Protein AF-A0A9X2DAX6-F1 (afdb_monomer_lite)

Foldseek 3Di:
DDDQDKDFADPVRLVVVVVLCVVVVNQQADPPPRDHDWHWDRTKHKDFDPDPPPVPDPDPDGDIFIWIWTADPPPGDIDTGGCVVSVQDPDDPPDRDSDDDPDDDDDD

Organism: NCBI:txid2945102

Structure (mmCIF, N/CA/C/O backbone):
data_AF-A0A9X2DAX6-F1
#
_entry.id   AF-A0A9X2DAX6-F1
#
loop_
_atom_site.group_PDB
_atom_site.id
_atom_site.type_symbol
_atom_site.label_atom_id
_atom_site.label_alt_id
_atom_site.label_comp_id
_atom_site.label_asym_id
_atom_site.label_entity_id
_atom_site.label_seq_id
_atom_site.pdbx_PDB_ins_code
_atom_site.Cartn_x
_atom_site.Cartn_y
_atom_site.Cartn_z
_atom_site.occupancy
_atom_site.B_iso_or_equiv
_atom_site.auth_seq_id
_atom_site.auth_comp_id
_atom_site.auth_asym_id
_atom_site.auth_atom_id
_atom_site.pdbx_PDB_model_num
ATOM 1 N N . MET A 1 1 ? 16.238 -19.388 -13.515 1.00 36.12 1 MET A N 1
ATOM 2 C CA . MET A 1 1 ? 15.262 -19.172 -12.427 1.00 36.12 1 MET A CA 1
ATOM 3 C C . MET A 1 1 ? 15.533 -17.789 -11.857 1.00 36.12 1 MET A C 1
ATOM 5 O O . MET A 1 1 ? 16.528 -17.630 -11.160 1.00 36.12 1 MET A O 1
ATOM 9 N N . ALA A 1 2 ? 14.767 -16.773 -12.263 1.00 42.09 2 ALA A N 1
ATOM 10 C CA . ALA A 1 2 ? 14.954 -15.413 -11.764 1.00 42.09 2 ALA A CA 1
ATOM 11 C C . ALA A 1 2 ? 14.597 -15.367 -10.272 1.00 42.09 2 ALA A C 1
ATOM 13 O O . ALA A 1 2 ? 13.603 -15.952 -9.841 1.00 42.09 2 ALA A O 1
ATOM 14 N N . ALA A 1 3 ? 15.453 -14.736 -9.469 1.00 43.44 3 ALA A N 1
ATOM 15 C CA . ALA A 1 3 ? 15.243 -14.616 -8.037 1.00 43.44 3 ALA A CA 1
ATOM 16 C C . ALA A 1 3 ? 13.949 -13.833 -7.779 1.00 43.44 3 ALA A C 1
ATOM 18 O O . ALA A 1 3 ? 13.837 -12.670 -8.163 1.00 43.44 3 ALA A O 1
ATOM 19 N N . LYS A 1 4 ? 12.987 -14.471 -7.108 1.00 52.53 4 LYS A N 1
ATOM 20 C CA . LYS A 1 4 ? 11.784 -13.829 -6.578 1.00 52.53 4 LYS A CA 1
ATOM 21 C C . LYS A 1 4 ? 12.235 -12.767 -5.567 1.00 52.53 4 LYS A C 1
ATOM 23 O O . LYS A 1 4 ? 12.542 -13.089 -4.422 1.00 52.53 4 LYS A O 1
ATOM 28 N N . ARG A 1 5 ? 12.392 -11.518 -6.012 1.00 58.66 5 ARG A N 1
ATOM 29 C CA . ARG A 1 5 ? 12.842 -10.410 -5.160 1.00 58.66 5 ARG A CA 1
ATOM 30 C C . ARG A 1 5 ? 11.692 -9.994 -4.251 1.00 58.66 5 ARG A C 1
ATOM 32 O O . ARG A 1 5 ? 10.810 -9.244 -4.650 1.00 58.66 5 ARG A O 1
ATOM 39 N N . GLU A 1 6 ? 11.692 -10.513 -3.030 1.00 60.72 6 GLU A N 1
ATOM 40 C CA . GLU A 1 6 ? 10.824 -10.021 -1.964 1.00 60.72 6 GLU A CA 1
ATOM 41 C C . GLU A 1 6 ? 11.377 -8.685 -1.456 1.00 60.72 6 GLU A C 1
ATOM 43 O O . GLU A 1 6 ? 12.424 -8.641 -0.808 1.00 60.72 6 GLU A O 1
ATOM 48 N N . ILE A 1 7 ? 10.687 -7.587 -1.763 1.00 73.94 7 ILE A N 1
ATOM 49 C CA . ILE A 1 7 ? 11.063 -6.256 -1.279 1.00 73.94 7 ILE A CA 1
ATOM 50 C C . ILE A 1 7 ? 10.351 -6.025 0.055 1.00 73.94 7 ILE A C 1
ATOM 52 O O . ILE A 1 7 ? 9.125 -5.891 0.100 1.00 73.94 7 ILE A O 1
ATOM 56 N N . ASN A 1 8 ? 11.122 -5.998 1.146 1.00 80.75 8 ASN A N 1
ATOM 57 C CA . ASN A 1 8 ? 10.634 -5.570 2.456 1.00 80.75 8 ASN A CA 1
ATOM 58 C C . ASN A 1 8 ? 10.673 -4.040 2.524 1.00 80.75 8 ASN A C 1
ATOM 60 O O . ASN A 1 8 ? 11.705 -3.429 2.250 1.00 80.75 8 ASN A O 1
ATOM 64 N N . LEU A 1 9 ? 9.552 -3.435 2.898 1.00 81.44 9 LEU A N 1
ATOM 65 C CA . LEU A 1 9 ? 9.402 -1.990 2.990 1.00 81.44 9 LEU A CA 1
ATOM 66 C C . LEU A 1 9 ? 9.906 -1.476 4.340 1.00 81.44 9 LEU A C 1
ATOM 68 O O . LEU A 1 9 ? 9.633 -2.059 5.394 1.00 81.44 9 LEU A O 1
ATOM 72 N N . THR A 1 10 ? 10.594 -0.339 4.314 1.00 86.50 10 THR A N 1
ATOM 73 C CA . THR A 1 10 ? 10.860 0.442 5.527 1.00 86.50 10 THR A CA 1
ATOM 74 C C . THR A 1 10 ? 9.566 1.074 6.052 1.00 86.50 10 THR A C 1
ATOM 76 O O . THR A 1 10 ? 8.582 1.211 5.324 1.00 86.50 10 THR A O 1
ATOM 79 N N . LYS A 1 11 ? 9.561 1.512 7.319 1.00 85.62 11 LYS A N 1
ATOM 80 C CA . LYS A 1 11 ? 8.409 2.233 7.891 1.00 85.62 11 LYS A CA 1
ATOM 81 C C . LYS A 1 11 ? 8.060 3.487 7.084 1.00 85.62 11 LYS A C 1
ATOM 83 O O . LYS A 1 11 ? 6.890 3.711 6.819 1.00 85.62 11 LYS A O 1
ATOM 88 N N . ALA A 1 12 ? 9.065 4.253 6.655 1.00 83.06 12 ALA A N 1
ATOM 89 C CA . ALA A 1 12 ? 8.863 5.461 5.856 1.00 83.06 12 ALA A CA 1
ATOM 90 C C . ALA A 1 12 ? 8.178 5.154 4.513 1.00 83.06 12 ALA A C 1
ATOM 92 O O . ALA A 1 12 ? 7.187 5.788 4.170 1.00 83.06 12 ALA A O 1
ATOM 93 N N . GLN A 1 13 ? 8.636 4.118 3.804 1.00 84.12 13 GLN A N 1
ATOM 94 C CA . GLN A 1 13 ? 8.018 3.688 2.544 1.00 84.12 13 GLN A CA 1
ATOM 95 C C . GLN A 1 13 ? 6.586 3.177 2.739 1.00 84.12 13 GLN A C 1
ATOM 97 O O . GLN A 1 13 ? 5.724 3.398 1.892 1.00 84.12 13 GLN A O 1
ATOM 102 N N . LEU A 1 14 ? 6.315 2.499 3.858 1.00 85.31 14 LEU A N 1
ATOM 103 C CA . LEU A 1 14 ? 4.969 2.038 4.183 1.00 85.31 14 LEU A CA 1
ATOM 104 C C . LEU A 1 14 ? 4.015 3.211 4.453 1.00 85.31 14 LEU A C 1
ATOM 106 O 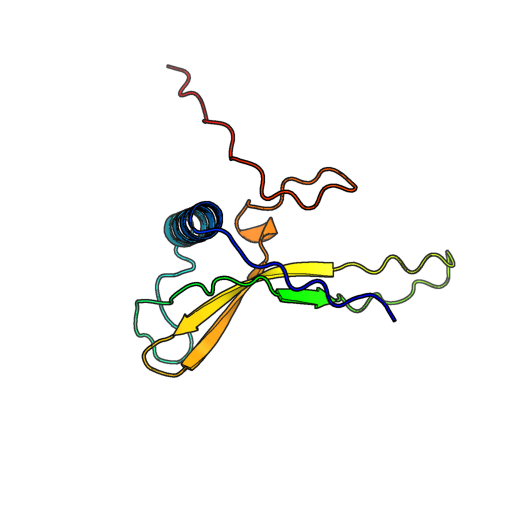O . LEU A 1 14 ? 2.870 3.163 4.012 1.00 85.31 14 LEU A O 1
ATOM 110 N N . GLU A 1 15 ? 4.477 4.257 5.140 1.00 87.69 15 GLU A N 1
ATOM 111 C CA . GLU A 1 15 ? 3.688 5.478 5.348 1.00 87.69 15 GLU A CA 1
ATOM 112 C C . GLU A 1 15 ? 3.452 6.238 4.036 1.00 87.69 15 GLU A C 1
ATOM 114 O O . GLU A 1 15 ? 2.331 6.670 3.788 1.00 87.69 15 GLU A O 1
ATOM 119 N N . GLN A 1 16 ? 4.438 6.305 3.136 1.00 86.25 16 GLN A N 1
ATOM 120 C CA . GLN A 1 16 ? 4.240 6.870 1.792 1.00 86.25 16 GLN A CA 1
ATOM 121 C C . GLN A 1 16 ? 3.181 6.099 0.993 1.00 86.25 16 GLN A C 1
ATOM 123 O O . GLN A 1 16 ? 2.332 6.699 0.336 1.00 86.25 16 GLN A O 1
ATOM 128 N N . ILE A 1 17 ? 3.196 4.764 1.072 1.00 86.50 17 ILE A N 1
ATOM 129 C CA . ILE A 1 17 ? 2.170 3.920 0.449 1.00 86.50 17 ILE A CA 1
ATOM 130 C C . ILE A 1 17 ? 0.794 4.193 1.055 1.00 86.50 17 ILE A C 1
ATOM 132 O O . ILE A 1 17 ? -0.160 4.363 0.301 1.00 86.50 17 ILE A O 1
ATOM 136 N N . LYS A 1 18 ? 0.681 4.271 2.387 1.00 87.44 18 LYS A N 1
ATOM 137 C CA . LYS A 1 18 ? -0.581 4.622 3.061 1.00 87.44 18 LYS A CA 1
ATOM 138 C C . LYS A 1 18 ? -1.110 5.966 2.587 1.00 87.44 18 LYS A C 1
ATOM 140 O O . LYS A 1 18 ? -2.245 6.030 2.134 1.00 87.44 18 LYS A O 1
ATOM 145 N N . GLN A 1 19 ? -0.267 6.994 2.612 1.00 88.88 19 GLN A N 1
ATOM 146 C CA . GLN A 1 19 ? -0.643 8.336 2.192 1.00 88.88 19 GLN A CA 1
ATOM 147 C C . GLN A 1 19 ? -1.137 8.352 0.737 1.00 88.88 19 GLN A C 1
ATOM 149 O O . GLN A 1 19 ? -2.227 8.848 0.465 1.00 88.88 19 GLN A O 1
ATOM 154 N N . ALA A 1 20 ? -0.397 7.731 -0.186 1.00 88.06 20 ALA A N 1
ATOM 155 C CA . ALA A 1 20 ? -0.798 7.644 -1.591 1.00 88.06 20 ALA A CA 1
ATOM 156 C C . ALA A 1 20 ? -2.113 6.867 -1.801 1.00 88.06 20 ALA A C 1
ATOM 158 O O . ALA A 1 20 ? -2.878 7.179 -2.718 1.00 88.06 20 ALA A O 1
ATOM 159 N N . LEU A 1 21 ? -2.384 5.844 -0.983 1.00 86.56 21 LEU A N 1
ATOM 160 C CA . LEU A 1 21 ? -3.641 5.091 -1.022 1.00 86.56 21 LEU A CA 1
ATOM 161 C C . LEU A 1 21 ? -4.811 5.919 -0.478 1.00 86.56 21 LEU A C 1
ATOM 163 O O . LEU A 1 21 ? -5.885 5.908 -1.083 1.00 86.56 21 LEU A O 1
ATOM 167 N N . ASP A 1 22 ? -4.598 6.647 0.616 1.00 87.00 22 ASP A N 1
ATOM 168 C CA . ASP A 1 22 ? -5.606 7.494 1.257 1.00 87.00 22 ASP A CA 1
ATOM 169 C C . ASP A 1 22 ? -5.994 8.674 0.351 1.00 87.00 22 ASP A C 1
ATOM 171 O O . ASP A 1 22 ? -7.181 8.896 0.103 1.00 87.00 22 ASP A O 1
ATOM 175 N N . GLU A 1 23 ? -5.012 9.357 -0.250 1.00 87.06 23 GLU A N 1
ATOM 176 C CA . GLU A 1 23 ? -5.226 10.444 -1.223 1.00 87.06 23 GLU A CA 1
ATOM 177 C C . GLU A 1 23 ? -6.068 10.002 -2.432 1.00 87.06 23 GLU A C 1
ATOM 179 O O . GLU A 1 23 ? -6.789 10.800 -3.031 1.00 87.06 23 GLU A O 1
ATOM 184 N N . ARG A 1 24 ? -6.010 8.713 -2.784 1.00 84.69 24 ARG A N 1
ATOM 185 C CA . ARG A 1 24 ? -6.742 8.121 -3.914 1.00 84.69 24 ARG A CA 1
ATOM 186 C C . ARG A 1 24 ? -8.008 7.383 -3.497 1.00 84.69 24 ARG A C 1
ATOM 188 O O . ARG A 1 24 ? -8.641 6.755 -4.344 1.00 84.69 24 ARG A O 1
ATOM 195 N N . SER A 1 25 ? -8.375 7.432 -2.213 1.00 82.25 25 SER A N 1
ATOM 196 C CA . SER A 1 25 ? -9.498 6.674 -1.640 1.00 82.25 25 SER A CA 1
ATOM 197 C C . SER A 1 25 ? -9.425 5.160 -1.914 1.00 82.25 25 SER A C 1
ATOM 199 O O . SER A 1 25 ? -10.445 4.471 -1.926 1.00 82.25 25 SER A O 1
ATOM 201 N N . ALA A 1 26 ? -8.218 4.631 -2.127 1.00 77.94 26 ALA A N 1
ATOM 202 C CA . ALA A 1 26 ? -7.969 3.237 -2.491 1.00 77.94 26 ALA A CA 1
ATOM 203 C C . ALA A 1 26 ? -7.900 2.302 -1.266 1.00 77.94 26 ALA A C 1
ATOM 205 O O . ALA A 1 26 ? -8.057 1.096 -1.402 1.00 77.94 26 ALA A O 1
ATOM 206 N N . SER A 1 27 ? -7.717 2.847 -0.061 1.00 73.31 27 SER A N 1
ATOM 207 C CA . SER A 1 27 ? -7.682 2.123 1.225 1.00 73.31 27 SER A CA 1
ATOM 208 C C . SER A 1 27 ? -9.037 2.077 1.958 1.00 73.31 27 SER A C 1
ATOM 210 O O . SER A 1 27 ? -9.158 1.454 3.018 1.00 73.31 27 SER A O 1
ATOM 212 N N . GLY A 1 28 ? -10.062 2.753 1.423 1.00 74.44 28 GLY A N 1
ATOM 213 C CA . GLY A 1 28 ? -11.238 3.164 2.193 1.00 74.44 28 GLY A CA 1
ATOM 214 C C . GLY A 1 28 ? -12.184 2.036 2.614 1.00 74.44 28 GLY A C 1
ATOM 215 O O . GLY A 1 28 ? -12.610 1.999 3.767 1.00 74.44 28 GLY A O 1
ATOM 216 N N . LEU A 1 29 ? -12.528 1.112 1.711 1.00 85.56 29 LEU A N 1
ATOM 217 C CA . LEU A 1 29 ? -13.516 0.056 1.968 1.00 85.56 29 LEU A CA 1
ATOM 218 C C . LEU A 1 29 ? -13.048 -1.290 1.420 1.00 85.56 29 LEU A C 1
ATOM 220 O O . LEU A 1 29 ? -12.616 -1.399 0.278 1.00 85.56 29 LEU A O 1
ATOM 224 N N . CYS A 1 30 ? -13.210 -2.347 2.215 1.00 90.81 30 CYS A N 1
ATOM 225 C CA . CYS A 1 30 ? -12.997 -3.706 1.744 1.00 90.81 30 CYS A CA 1
ATOM 226 C C . CYS A 1 30 ? -14.078 -4.095 0.726 1.00 90.81 30 CYS A C 1
ATOM 228 O O . CYS A 1 30 ? -15.251 -4.212 1.090 1.00 90.81 30 CYS A O 1
ATOM 230 N N . LEU A 1 31 ? -13.674 -4.411 -0.507 1.00 89.44 31 LEU A N 1
ATOM 231 C CA . LEU A 1 31 ? -14.581 -4.830 -1.587 1.00 89.44 31 LEU A CA 1
ATOM 232 C C . LEU A 1 31 ? -15.357 -6.124 -1.283 1.00 89.44 31 LEU A C 1
ATOM 234 O O . LEU A 1 31 ? -16.391 -6.384 -1.890 1.00 89.44 31 LEU A O 1
ATOM 238 N N . ARG A 1 32 ? -14.882 -6.936 -0.328 1.00 92.81 32 ARG A N 1
ATOM 239 C CA . ARG A 1 32 ? -15.523 -8.202 0.052 1.00 92.81 32 ARG A CA 1
ATOM 240 C C . ARG A 1 32 ? -16.585 -8.061 1.142 1.00 92.81 32 ARG A C 1
ATOM 242 O O . ARG A 1 32 ? -17.616 -8.717 1.059 1.00 92.81 32 ARG A O 1
ATOM 249 N N . CYS A 1 33 ? -16.322 -7.281 2.192 1.00 94.62 33 CYS A N 1
ATOM 250 C CA . CYS A 1 33 ? -17.203 -7.204 3.371 1.00 94.62 33 CYS A CA 1
ATOM 251 C C . CYS A 1 33 ? -17.763 -5.802 3.657 1.00 94.62 33 CYS A C 1
ATOM 253 O O . CYS A 1 33 ? -18.520 -5.634 4.612 1.00 94.62 33 CYS A O 1
ATOM 255 N N . GLY A 1 34 ? -17.374 -4.791 2.874 1.00 92.00 34 GLY A N 1
ATOM 256 C CA . GLY A 1 34 ? -17.835 -3.408 3.016 1.00 92.00 34 GLY A CA 1
ATOM 257 C C . GLY A 1 34 ? -17.337 -2.688 4.272 1.00 92.00 34 GLY A C 1
ATOM 258 O O . GLY A 1 34 ? -17.770 -1.573 4.545 1.00 92.00 34 GLY A O 1
ATOM 259 N N . LYS A 1 35 ? -16.452 -3.301 5.068 1.00 92.44 35 LYS A N 1
ATOM 260 C CA . LYS A 1 35 ? -15.851 -2.665 6.248 1.00 92.44 35 LYS A CA 1
ATOM 261 C C . LYS A 1 35 ? -14.616 -1.859 5.857 1.00 92.44 35 LYS A C 1
ATOM 263 O O . LYS A 1 35 ? -13.821 -2.307 5.032 1.00 92.44 35 LYS A O 1
ATOM 268 N N . ALA A 1 36 ? -14.456 -0.697 6.479 1.00 88.38 36 ALA A N 1
ATOM 269 C CA . ALA A 1 36 ? -13.276 0.145 6.329 1.00 88.38 36 ALA A CA 1
ATOM 270 C C . ALA A 1 36 ? -12.056 -0.421 7.076 1.00 88.38 36 ALA A C 1
ATOM 272 O O . ALA A 1 36 ? -12.174 -1.370 7.860 1.00 88.38 36 ALA A O 1
ATOM 273 N N . GLY A 1 37 ? -10.895 0.198 6.851 1.00 85.94 37 GLY A N 1
ATOM 274 C CA . GLY A 1 37 ? -9.664 -0.094 7.588 1.00 85.94 37 GLY A CA 1
ATOM 275 C C . GLY A 1 37 ? -8.812 -1.185 6.948 1.00 85.94 37 GLY A C 1
ATOM 276 O O . GLY A 1 37 ? -8.367 -2.102 7.636 1.00 85.94 37 GLY A O 1
ATOM 277 N N . MET A 1 38 ? -8.602 -1.112 5.632 1.00 90.81 38 MET A N 1
ATOM 278 C CA . MET A 1 38 ? -7.613 -1.953 4.959 1.00 90.81 38 MET A CA 1
ATOM 279 C C . MET A 1 38 ? -6.203 -1.573 5.440 1.00 90.81 38 MET A C 1
ATOM 281 O O . MET A 1 38 ? -5.857 -0.395 5.489 1.00 90.81 38 MET A O 1
ATOM 285 N N . LEU A 1 39 ? -5.387 -2.563 5.806 1.00 90.00 39 LEU A N 1
ATOM 286 C CA . LEU A 1 39 ? -4.039 -2.345 6.337 1.00 90.00 39 LEU A CA 1
ATOM 287 C C . LEU A 1 39 ? -2.988 -2.737 5.295 1.00 90.00 39 LEU A C 1
ATOM 289 O O . LEU A 1 39 ? -3.004 -3.884 4.848 1.00 90.00 39 LEU A O 1
ATOM 293 N N . PRO A 1 40 ? -2.050 -1.856 4.915 1.00 89.00 40 PRO A N 1
ATOM 294 C CA . PRO A 1 40 ? -0.990 -2.240 3.998 1.00 89.00 40 PRO A CA 1
ATOM 295 C C . PRO A 1 40 ? 0.029 -3.143 4.689 1.00 89.00 40 PRO A C 1
ATOM 297 O O . PRO A 1 40 ? 0.419 -2.926 5.841 1.00 89.00 40 PRO A O 1
ATOM 300 N N . MET A 1 41 ? 0.482 -4.154 3.960 1.00 89.62 41 MET A N 1
ATOM 301 C CA . MET A 1 41 ? 1.542 -5.050 4.394 1.00 89.62 41 MET A CA 1
ATOM 302 C C . MET A 1 41 ? 2.915 -4.453 4.082 1.00 89.62 41 MET A C 1
ATOM 304 O O . MET A 1 41 ? 3.103 -3.729 3.109 1.00 89.62 41 MET A O 1
ATOM 308 N N . ASN A 1 42 ? 3.917 -4.799 4.889 1.00 85.69 42 ASN A N 1
ATOM 309 C CA . ASN A 1 42 ? 5.296 -4.318 4.749 1.00 85.69 42 ASN A CA 1
ATOM 310 C C . ASN A 1 42 ? 6.086 -4.999 3.614 1.00 85.69 42 ASN A C 1
ATOM 312 O O . ASN A 1 42 ? 7.317 -5.032 3.651 1.00 85.69 42 ASN A O 1
ATOM 316 N N . ARG A 1 43 ? 5.398 -5.573 2.626 1.00 84.31 43 ARG A N 1
ATOM 317 C CA . ARG A 1 43 ? 5.998 -6.298 1.506 1.00 84.31 43 ARG A CA 1
ATOM 318 C C . ARG A 1 43 ? 5.316 -5.917 0.206 1.00 84.31 43 ARG A C 1
ATOM 320 O O . ARG A 1 43 ? 4.094 -5.785 0.159 1.00 84.31 43 ARG A O 1
ATOM 327 N N . LEU A 1 44 ? 6.117 -5.797 -0.846 1.00 85.56 44 LEU A N 1
ATOM 328 C CA . LEU A 1 44 ? 5.614 -5.665 -2.208 1.00 85.56 44 LEU A CA 1
ATOM 329 C C . LEU A 1 44 ? 5.458 -7.041 -2.853 1.00 85.56 44 LEU A C 1
ATOM 331 O O . LEU A 1 44 ? 6.274 -7.939 -2.633 1.00 85.56 44 LEU A O 1
ATOM 335 N N . MET A 1 45 ? 4.430 -7.182 -3.685 1.00 84.88 45 MET A N 1
ATOM 336 C CA . MET A 1 45 ? 4.306 -8.300 -4.615 1.00 84.88 45 MET A CA 1
ATOM 337 C C . MET A 1 45 ? 4.629 -7.845 -6.028 1.00 84.88 45 MET A C 1
ATOM 339 O O . MET A 1 45 ? 4.175 -6.792 -6.459 1.00 84.88 45 MET A O 1
ATOM 343 N N . SER A 1 46 ? 5.369 -8.670 -6.761 1.00 83.38 46 SER A N 1
ATOM 344 C CA . SER A 1 46 ? 5.599 -8.478 -8.190 1.00 83.38 46 SER A CA 1
ATOM 345 C C . SER A 1 46 ? 4.724 -9.451 -8.968 1.00 83.38 46 SER A C 1
ATOM 347 O O . SER A 1 46 ? 4.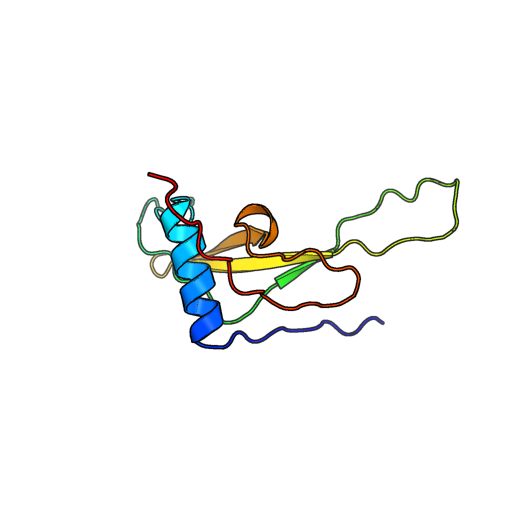800 -10.661 -8.751 1.00 83.38 46 SER A O 1
ATOM 349 N N . PHE A 1 47 ? 3.897 -8.921 -9.862 1.00 82.25 47 PHE A N 1
ATOM 350 C CA . PHE A 1 47 ? 3.078 -9.703 -10.782 1.00 82.25 47 PHE A CA 1
ATOM 351 C C . PHE A 1 47 ? 3.755 -9.749 -12.149 1.00 82.25 47 PHE A C 1
ATOM 353 O O . PHE A 1 47 ? 4.019 -8.705 -12.742 1.00 82.25 47 PHE A O 1
ATOM 360 N N . GLU A 1 48 ? 4.043 -10.945 -12.653 1.00 81.56 48 GLU A N 1
ATOM 361 C CA . GLU A 1 48 ? 4.496 -11.128 -14.033 1.00 81.56 48 GLU A CA 1
ATOM 362 C C . GLU A 1 48 ? 3.304 -10.963 -14.976 1.00 81.56 48 GLU A C 1
ATOM 364 O O . GLU A 1 48 ? 2.288 -11.651 -14.844 1.00 81.56 48 GLU A O 1
ATOM 369 N N . LEU A 1 49 ? 3.414 -10.041 -15.930 1.00 75.50 49 LEU A N 1
ATOM 370 C CA . LEU A 1 49 ? 2.436 -9.943 -17.002 1.00 75.50 49 LEU A CA 1
ATOM 371 C C . LEU A 1 49 ? 2.740 -11.029 -18.027 1.00 75.50 49 LEU A C 1
ATOM 373 O O . LEU A 1 49 ? 3.859 -11.122 -18.535 1.00 75.50 49 LEU A O 1
ATOM 377 N N . GLN A 1 50 ? 1.730 -11.831 -18.361 1.00 67.31 50 GLN A N 1
ATOM 378 C CA . GLN A 1 50 ? 1.842 -12.758 -19.478 1.00 67.31 50 GLN A CA 1
ATOM 379 C C . GLN A 1 50 ? 2.029 -11.949 -20.761 1.00 67.31 50 GLN A C 1
ATOM 381 O O . GLN A 1 50 ? 1.102 -11.316 -21.265 1.00 67.31 50 GLN A O 1
ATOM 386 N N . THR A 1 51 ? 3.253 -11.941 -21.279 1.00 59.88 51 THR A N 1
ATOM 387 C CA . THR A 1 51 ? 3.544 -11.370 -22.585 1.00 59.88 51 THR A CA 1
ATOM 388 C C . THR A 1 51 ? 3.080 -12.367 -23.641 1.00 59.88 51 THR A C 1
ATOM 390 O O . THR A 1 51 ? 3.582 -13.486 -23.729 1.00 59.88 51 THR A O 1
ATOM 393 N N . VAL A 1 52 ? 2.100 -11.979 -24.463 1.00 52.38 52 VAL A N 1
ATOM 394 C CA . VAL A 1 52 ? 1.907 -12.639 -25.757 1.00 52.38 52 VAL A CA 1
ATOM 395 C C . VAL A 1 52 ? 3.188 -12.403 -26.543 1.00 52.38 52 VAL A C 1
ATOM 397 O O . VAL A 1 52 ? 3.476 -11.277 -26.942 1.00 52.38 52 VAL A O 1
ATOM 400 N N . ALA A 1 53 ? 4.002 -13.447 -26.684 1.00 51.72 53 ALA A N 1
ATOM 401 C CA . ALA A 1 53 ? 5.225 -13.410 -27.466 1.00 51.72 53 ALA A CA 1
ATOM 402 C C . ALA A 1 53 ? 4.865 -13.067 -28.918 1.00 51.72 53 ALA A C 1
ATOM 404 O O . ALA A 1 53 ? 4.517 -13.934 -29.718 1.00 51.72 53 ALA A O 1
ATOM 405 N N . SER A 1 54 ? 4.897 -11.783 -29.265 1.00 48.12 54 SER A N 1
ATOM 406 C CA . SER A 1 54 ? 4.818 -11.344 -30.649 1.00 48.12 54 SER A CA 1
ATOM 407 C C . SER A 1 54 ? 6.068 -11.867 -31.348 1.00 48.12 54 SER A C 1
ATOM 409 O O . SER A 1 54 ? 7.179 -11.448 -31.028 1.00 48.12 54 SER A O 1
ATOM 411 N N . ALA A 1 55 ? 5.869 -12.805 -32.274 1.00 49.41 55 ALA A N 1
ATOM 412 C CA . ALA A 1 55 ? 6.870 -13.618 -32.973 1.00 49.41 55 ALA A CA 1
ATOM 413 C C . ALA A 1 55 ? 7.919 -12.847 -33.814 1.00 49.41 55 ALA A C 1
ATOM 415 O O . ALA A 1 55 ? 8.541 -13.425 -34.698 1.00 49.41 55 ALA A O 1
ATOM 416 N N . ILE A 1 56 ? 8.111 -11.546 -33.586 1.00 52.53 56 ILE A N 1
ATOM 417 C CA . ILE A 1 56 ? 8.857 -10.647 -34.476 1.00 52.53 56 ILE A CA 1
ATOM 418 C C . ILE A 1 56 ? 10.176 -10.155 -33.853 1.00 52.53 56 ILE A C 1
ATOM 420 O O . ILE A 1 56 ? 11.059 -9.696 -34.570 1.00 52.53 56 ILE A O 1
ATOM 424 N N . SER A 1 57 ? 10.411 -10.334 -32.554 1.00 52.47 57 SER A N 1
ATOM 425 C CA . SER A 1 57 ? 11.733 -10.081 -31.974 1.00 52.47 57 SER A CA 1
ATOM 426 C C . SER A 1 57 ? 11.959 -10.990 -30.774 1.00 52.47 57 SER A C 1
ATOM 428 O O . SER A 1 57 ? 11.223 -10.935 -29.798 1.00 52.47 57 SER A O 1
ATOM 430 N N . GLY A 1 58 ? 12.975 -11.854 -30.836 1.00 51.88 58 GLY A N 1
ATOM 431 C CA . GLY A 1 58 ? 13.327 -12.840 -29.801 1.00 51.88 58 GLY A CA 1
ATOM 432 C C . GLY A 1 58 ? 13.770 -12.268 -28.444 1.00 51.88 58 GLY A C 1
ATOM 433 O O . GLY A 1 58 ? 14.534 -12.913 -27.735 1.00 51.88 58 GLY A O 1
ATOM 434 N N . ALA A 1 59 ? 13.319 -11.070 -28.076 1.00 53.69 59 ALA A N 1
ATOM 435 C CA . ALA A 1 59 ? 13.487 -10.472 -26.765 1.00 53.69 59 ALA A CA 1
ATOM 436 C C . ALA A 1 59 ? 12.149 -10.535 -26.015 1.00 53.69 59 ALA A C 1
ATOM 438 O O . ALA A 1 59 ? 11.342 -9.607 -26.065 1.00 53.69 59 ALA A O 1
ATOM 439 N N . VAL A 1 60 ? 11.920 -11.632 -25.290 1.00 55.97 60 VAL A N 1
ATOM 440 C CA . VAL A 1 60 ? 10.893 -11.657 -24.243 1.00 55.97 60 VAL A CA 1
ATOM 441 C C . VAL A 1 60 ? 11.385 -10.720 -23.141 1.00 55.97 60 VAL A C 1
ATOM 443 O O . VAL A 1 60 ? 12.274 -11.071 -22.368 1.00 55.97 60 VAL A O 1
ATOM 446 N N . ARG A 1 61 ? 10.867 -9.489 -23.098 1.00 58.47 61 ARG A N 1
ATOM 447 C CA . ARG A 1 61 ? 11.038 -8.642 -21.914 1.00 58.47 61 ARG A CA 1
ATOM 448 C C . ARG A 1 61 ? 10.046 -9.151 -20.879 1.00 58.47 61 ARG A C 1
ATOM 450 O O . ARG A 1 61 ? 8.842 -9.024 -21.073 1.00 58.47 61 ARG A O 1
ATOM 457 N N . GLU A 1 62 ? 10.553 -9.747 -19.807 1.00 64.12 62 GLU A N 1
ATOM 458 C CA . GLU A 1 62 ? 9.752 -10.029 -18.619 1.00 64.12 62 GLU A CA 1
ATOM 459 C C . GLU A 1 62 ? 9.255 -8.688 -18.064 1.00 64.12 62 GLU A C 1
ATOM 461 O O . GLU A 1 62 ? 10.037 -7.876 -17.566 1.00 64.12 62 GLU A O 1
ATOM 466 N N . VAL A 1 63 ? 7.960 -8.410 -18.226 1.00 72.44 63 VAL A N 1
ATOM 467 C CA . VAL A 1 63 ? 7.333 -7.205 -17.677 1.00 72.44 63 VAL A CA 1
ATOM 468 C C . VAL A 1 63 ? 6.724 -7.580 -16.335 1.00 72.44 63 VAL A C 1
ATOM 470 O O . VAL A 1 63 ? 5.776 -8.363 -16.274 1.00 72.44 63 VAL A O 1
ATOM 473 N N . THR A 1 64 ? 7.275 -7.024 -15.260 1.00 78.12 64 THR A N 1
ATOM 474 C CA . THR A 1 64 ? 6.759 -7.205 -13.902 1.00 78.12 64 THR A CA 1
ATOM 475 C C . THR A 1 64 ? 6.101 -5.923 -13.401 1.00 78.12 64 THR A C 1
ATOM 477 O O . THR A 1 64 ? 6.555 -4.815 -13.686 1.00 78.12 64 THR A O 1
ATOM 480 N N . VAL A 1 65 ? 5.005 -6.073 -12.659 1.00 83.88 65 VAL A N 1
ATOM 481 C CA . VAL A 1 65 ? 4.268 -4.970 -12.037 1.00 83.88 65 VAL A CA 1
ATOM 482 C C . VAL A 1 65 ? 4.391 -5.096 -10.520 1.00 83.88 65 VAL A C 1
ATOM 484 O O . VAL A 1 65 ? 3.822 -6.031 -9.950 1.00 83.88 65 VAL A O 1
ATOM 487 N N . PRO A 1 66 ? 5.110 -4.183 -9.843 1.00 86.56 66 PRO A N 1
ATOM 488 C CA . PRO A 1 66 ? 5.138 -4.150 -8.390 1.00 86.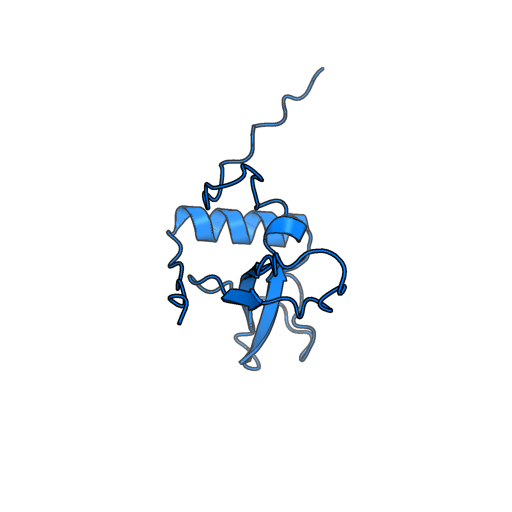56 66 PRO A CA 1
ATOM 489 C C . PRO A 1 66 ? 3.819 -3.592 -7.847 1.00 86.56 66 PRO A C 1
ATOM 491 O O . PRO A 1 66 ? 3.280 -2.603 -8.354 1.00 86.56 66 PRO A O 1
ATOM 494 N N . ALA A 1 67 ? 3.315 -4.206 -6.786 1.00 89.06 67 ALA A N 1
ATOM 495 C CA . ALA A 1 67 ? 2.060 -3.863 -6.144 1.00 89.06 67 ALA A CA 1
ATOM 496 C C . ALA A 1 67 ? 2.184 -3.874 -4.617 1.00 89.06 67 ALA A C 1
ATOM 498 O O . ALA A 1 67 ? 2.824 -4.753 -4.030 1.00 89.06 67 ALA A O 1
ATOM 499 N N . ALA A 1 68 ? 1.529 -2.907 -3.980 1.00 89.94 68 ALA A N 1
ATOM 500 C CA . ALA A 1 68 ? 1.268 -2.911 -2.550 1.00 89.94 68 ALA A CA 1
ATOM 501 C C . ALA A 1 68 ? 0.111 -3.869 -2.248 1.00 89.94 68 ALA A C 1
ATOM 503 O O . ALA A 1 68 ? -0.916 -3.842 -2.929 1.00 89.94 68 ALA A O 1
ATOM 504 N N . MET A 1 69 ? 0.280 -4.700 -1.222 1.00 91.44 69 MET A N 1
ATOM 505 C CA . MET A 1 69 ? -0.765 -5.592 -0.727 1.00 91.44 69 MET A CA 1
ATOM 506 C C . MET A 1 69 ? -1.428 -4.971 0.499 1.00 91.44 69 MET A C 1
ATOM 508 O O . MET A 1 69 ? -0.741 -4.546 1.430 1.00 91.44 69 MET A O 1
ATOM 512 N N . LEU A 1 70 ? -2.755 -4.954 0.516 1.00 91.88 70 LEU A N 1
ATOM 513 C CA . LEU A 1 70 ? -3.561 -4.542 1.655 1.00 91.88 70 LEU A CA 1
ATOM 514 C C . LEU A 1 70 ? -4.337 -5.748 2.176 1.00 91.88 70 LEU A C 1
ATOM 516 O O . LEU A 1 70 ? -4.833 -6.559 1.397 1.00 91.88 70 LEU A O 1
ATOM 520 N N . VAL A 1 71 ? -4.482 -5.846 3.493 1.00 93.19 71 VAL A N 1
ATOM 521 C CA . VAL A 1 71 ? -5.256 -6.892 4.159 1.00 93.19 71 VAL A CA 1
ATOM 522 C C . VAL A 1 71 ? -6.428 -6.289 4.923 1.00 93.19 71 VAL A C 1
ATOM 524 O O . VAL A 1 71 ? -6.284 -5.320 5.670 1.00 93.19 71 VAL A O 1
ATOM 527 N N . CYS A 1 72 ? -7.608 -6.885 4.758 1.00 93.56 72 CYS A N 1
ATOM 528 C CA . CYS A 1 72 ? -8.768 -6.565 5.575 1.00 93.56 72 CYS A CA 1
ATOM 529 C C . CYS A 1 72 ? -8.670 -7.286 6.930 1.00 93.56 72 CYS A C 1
ATOM 531 O O . CYS A 1 72 ? -8.754 -8.519 6.951 1.00 93.56 72 CYS A O 1
ATOM 533 N N . PRO A 1 73 ? -8.606 -6.573 8.069 1.00 93.69 73 PRO A N 1
ATOM 534 C CA . PRO A 1 73 ? -8.544 -7.210 9.385 1.00 93.69 73 PRO A CA 1
ATOM 535 C C . PRO A 1 73 ? -9.855 -7.915 9.771 1.00 93.69 73 PRO A C 1
ATOM 537 O O . PRO A 1 73 ? -9.860 -8.752 10.665 1.00 93.69 73 PRO A O 1
ATOM 540 N N . ASN A 1 74 ? -10.967 -7.600 9.095 1.00 94.88 74 ASN A N 1
ATOM 541 C CA . ASN A 1 7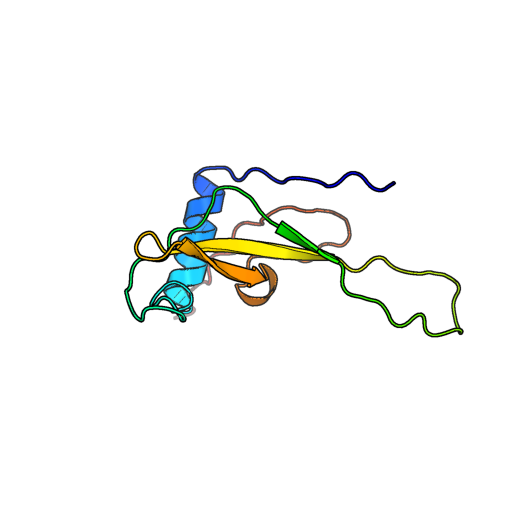4 ? -12.286 -8.152 9.414 1.00 94.88 74 ASN A CA 1
ATOM 542 C C . ASN A 1 74 ? -12.559 -9.505 8.742 1.00 94.88 74 ASN A C 1
ATOM 544 O O . ASN A 1 74 ? -13.204 -10.363 9.333 1.00 94.88 74 ASN A O 1
ATOM 548 N N . CYS A 1 75 ? -12.128 -9.685 7.487 1.00 94.88 75 CYS A N 1
ATOM 549 C CA . CYS A 1 75 ? -12.471 -10.875 6.693 1.00 94.88 75 CYS A CA 1
ATOM 550 C C . CYS A 1 75 ? -11.280 -11.546 5.994 1.00 94.88 75 CYS A C 1
ATOM 552 O O . CYS A 1 75 ? -11.475 -12.529 5.281 1.00 94.88 75 CYS A O 1
ATOM 554 N N . GLY A 1 76 ? -10.063 -11.014 6.150 1.00 93.69 76 GLY A N 1
ATOM 555 C CA . GLY A 1 76 ? -8.845 -11.574 5.557 1.00 93.69 76 GLY A CA 1
ATOM 556 C C . GLY A 1 76 ? -8.722 -11.402 4.041 1.00 93.69 76 GLY A C 1
ATOM 557 O O . GLY A 1 76 ? -7.845 -12.005 3.431 1.00 93.69 76 GLY A O 1
ATOM 558 N N . HIS A 1 77 ? -9.591 -10.608 3.406 1.00 94.88 77 HIS A N 1
ATOM 559 C CA . HIS A 1 77 ? -9.452 -10.282 1.988 1.00 94.88 77 HIS A CA 1
ATOM 560 C C . HIS A 1 77 ? -8.141 -9.537 1.727 1.00 94.88 77 HIS A C 1
ATOM 562 O O . HIS A 1 77 ? -7.798 -8.619 2.474 1.00 94.88 77 HIS A O 1
ATOM 568 N N . LEU A 1 78 ? -7.451 -9.938 0.661 1.00 92.69 78 LEU A N 1
ATOM 569 C CA . LEU A 1 78 ? -6.254 -9.282 0.160 1.00 92.69 78 LEU A CA 1
ATOM 570 C C . LEU A 1 78 ? -6.615 -8.462 -1.070 1.00 92.69 78 LEU A C 1
ATOM 572 O O . LEU A 1 78 ? -7.248 -8.991 -1.986 1.00 92.69 78 LEU A O 1
ATOM 576 N N . ASP A 1 79 ? -6.184 -7.210 -1.074 1.00 91.12 79 ASP A N 1
ATOM 577 C CA . ASP A 1 79 ? -6.302 -6.306 -2.211 1.00 91.12 79 ASP A CA 1
ATOM 578 C C . ASP A 1 79 ? -4.908 -5.875 -2.679 1.00 91.12 79 ASP A C 1
ATOM 580 O O . ASP A 1 79 ? -3.959 -5.830 -1.888 1.00 91.12 79 ASP A O 1
ATOM 584 N N . PHE A 1 80 ? -4.773 -5.598 -3.971 1.00 90.62 80 PHE A N 1
ATOM 585 C CA . PHE A 1 80 ? -3.491 -5.344 -4.617 1.00 90.62 80 PHE A CA 1
ATOM 586 C C . PHE A 1 80 ? -3.556 -4.069 -5.446 1.00 90.62 80 PHE A C 1
ATOM 588 O O . PHE A 1 80 ? -4.270 -3.994 -6.444 1.00 90.62 80 PHE A O 1
ATOM 595 N N . HIS A 1 81 ? -2.726 -3.091 -5.092 1.00 89.62 81 HIS A N 1
ATOM 596 C CA . HIS A 1 81 ? -2.610 -1.846 -5.845 1.00 89.62 81 HIS A CA 1
ATOM 597 C C . HIS A 1 81 ? -1.243 -1.759 -6.506 1.00 89.62 81 HIS A C 1
ATOM 599 O O . HIS A 1 81 ? -0.218 -1.687 -5.829 1.00 89.62 81 HIS A O 1
ATOM 605 N N . ALA A 1 82 ? -1.219 -1.733 -7.840 1.00 89.31 82 ALA A N 1
ATOM 606 C CA . ALA A 1 82 ? 0.005 -1.493 -8.596 1.00 89.31 82 ALA A CA 1
ATOM 607 C C . ALA A 1 82 ? 0.628 -0.147 -8.188 1.00 89.31 82 ALA A C 1
ATOM 609 O O . ALA A 1 82 ? -0.037 0.891 -8.256 1.00 89.31 82 ALA A O 1
ATOM 610 N N . LEU A 1 83 ? 1.914 -0.143 -7.820 1.00 86.94 83 LEU A N 1
ATOM 611 C CA . LEU A 1 83 ? 2.602 1.058 -7.327 1.00 86.94 83 LEU A CA 1
ATOM 612 C C . LEU A 1 83 ? 2.583 2.199 -8.349 1.00 86.94 83 LEU A C 1
ATOM 614 O O . LEU A 1 83 ? 2.464 3.364 -7.983 1.00 86.94 83 LEU A O 1
ATOM 618 N N . GLY A 1 84 ? 2.638 1.867 -9.640 1.00 84.00 84 GLY A N 1
ATOM 619 C CA . GLY A 1 84 ? 2.588 2.850 -10.719 1.00 84.00 84 GLY A CA 1
ATOM 620 C C . GLY A 1 84 ? 1.233 3.519 -10.836 1.00 84.00 84 GLY A C 1
ATOM 621 O O . GLY A 1 84 ? 1.169 4.720 -11.076 1.00 84.00 84 GLY A O 1
ATOM 622 N N . MET A 1 85 ? 0.153 2.784 -10.567 1.00 80.38 85 MET A N 1
ATOM 623 C CA . MET A 1 85 ? -1.181 3.375 -10.532 1.00 80.38 85 MET A CA 1
ATOM 624 C C . MET A 1 85 ? -1.365 4.298 -9.343 1.00 80.38 85 MET A C 1
ATOM 626 O O . MET A 1 85 ? -2.079 5.276 -9.504 1.00 80.38 85 MET A O 1
ATOM 630 N N . ILE A 1 86 ? -0.693 4.068 -8.211 1.00 81.31 86 ILE A N 1
ATOM 631 C CA . ILE A 1 86 ? -0.720 4.984 -7.058 1.00 81.31 86 ILE A CA 1
ATOM 632 C C . ILE A 1 86 ? 0.377 6.064 -7.090 1.00 81.31 86 ILE A C 1
ATOM 634 O O . ILE A 1 86 ? 0.449 6.888 -6.187 1.00 81.31 86 ILE A O 1
ATOM 638 N N . GLY A 1 87 ? 1.156 6.155 -8.176 1.00 78.94 87 GLY A N 1
ATOM 639 C CA . GLY A 1 87 ? 2.141 7.225 -8.391 1.00 78.94 87 GLY A CA 1
ATOM 640 C C . GLY A 1 87 ? 3.465 7.038 -7.645 1.00 78.94 87 GLY A C 1
ATOM 641 O O . GLY A 1 87 ? 4.214 7.996 -7.502 1.00 78.94 87 GLY A O 1
ATOM 642 N N . LEU A 1 88 ? 3.755 5.817 -7.189 1.00 80.75 88 LEU A N 1
ATOM 643 C CA . LEU A 1 88 ? 4.951 5.476 -6.407 1.00 80.75 88 LEU A CA 1
ATOM 644 C C . LEU A 1 88 ? 6.037 4.748 -7.216 1.00 80.75 88 LEU A C 1
ATOM 646 O O . LEU A 1 88 ? 7.050 4.333 -6.658 1.00 80.75 88 LEU A O 1
ATOM 650 N N . LEU A 1 89 ? 5.850 4.585 -8.528 1.00 76.31 89 LEU A N 1
ATOM 651 C CA . LEU A 1 89 ? 6.916 4.164 -9.441 1.00 76.31 89 LEU A CA 1
ATOM 652 C C . LEU A 1 89 ? 7.578 5.412 -10.033 1.00 76.31 89 LEU A C 1
ATOM 654 O O . LEU A 1 89 ? 7.027 6.022 -10.950 1.00 76.31 89 LEU A O 1
ATOM 658 N N . GLN A 1 90 ? 8.773 5.772 -9.557 1.00 59.28 90 GLN A N 1
ATOM 659 C CA . GLN A 1 90 ? 9.648 6.647 -10.335 1.00 59.28 90 GLN A CA 1
ATOM 660 C C . GLN A 1 90 ? 10.295 5.806 -11.435 1.00 59.28 90 GLN A C 1
ATOM 662 O O . GLN A 1 90 ? 11.186 4.999 -11.190 1.00 59.28 90 GLN A O 1
ATOM 667 N N . MET A 1 91 ? 9.806 5.954 -12.665 1.00 39.88 91 MET A N 1
ATOM 668 C CA . MET A 1 91 ? 10.391 5.292 -13.827 1.00 39.88 91 MET A CA 1
ATOM 669 C C . MET A 1 91 ? 11.750 5.925 -14.162 1.00 39.88 91 MET A C 1
ATOM 671 O O . MET A 1 91 ? 11.830 6.839 -14.981 1.00 39.88 91 MET A O 1
ATOM 675 N N . LYS A 1 92 ? 12.835 5.409 -13.579 1.00 32.94 92 LYS A N 1
ATOM 676 C CA . LYS A 1 92 ? 14.137 5.378 -14.257 1.00 32.94 92 LYS A CA 1
ATOM 677 C C . LYS A 1 92 ? 14.407 3.941 -14.711 1.00 32.94 92 LYS A C 1
ATOM 679 O O . LYS A 1 92 ? 14.208 3.018 -13.922 1.00 32.94 92 LYS A O 1
ATOM 684 N N . PRO A 1 93 ? 14.823 3.706 -15.970 1.00 31.56 93 PRO A N 1
ATOM 685 C CA . PRO A 1 93 ? 15.150 2.359 -16.418 1.00 31.56 93 PRO A CA 1
ATOM 686 C C . PRO A 1 93 ? 16.354 1.844 -15.615 1.00 31.56 93 PRO A C 1
ATOM 688 O O . PRO A 1 93 ? 17.467 2.315 -15.823 1.00 31.56 93 PRO A O 1
ATOM 691 N N . GLY A 1 94 ? 16.129 0.887 -14.709 1.00 42.50 94 GLY A N 1
ATOM 692 C CA . GLY A 1 94 ? 17.195 0.181 -13.985 1.00 42.50 94 GLY A CA 1
ATOM 693 C C . GLY A 1 94 ? 17.378 0.515 -12.500 1.00 42.50 94 GLY A C 1
ATOM 694 O O . GLY A 1 94 ? 18.296 -0.034 -11.899 1.00 42.50 94 GLY A O 1
ATOM 695 N N . GLU A 1 95 ? 16.527 1.344 -11.891 1.00 42.03 95 GLU A N 1
ATOM 696 C CA . GLU A 1 95 ? 16.600 1.657 -10.456 1.00 42.03 95 GLU A CA 1
ATOM 697 C C . GLU A 1 95 ? 15.229 1.488 -9.783 1.00 42.03 95 GLU A C 1
ATOM 699 O O . GLU A 1 95 ? 14.336 2.318 -9.933 1.00 42.03 95 GLU A O 1
ATOM 704 N N . ASP A 1 96 ? 15.073 0.404 -9.015 1.00 44.47 96 ASP A N 1
ATOM 705 C CA . ASP A 1 96 ? 13.860 0.047 -8.262 1.00 44.47 96 ASP A CA 1
ATOM 706 C C . ASP A 1 96 ? 13.728 0.876 -6.962 1.00 44.47 96 ASP A C 1
ATOM 708 O O . ASP A 1 96 ? 13.510 0.341 -5.870 1.00 44.47 96 ASP A O 1
ATOM 712 N N . HIS A 1 97 ? 13.914 2.193 -7.045 1.00 45.31 97 HIS A N 1
ATOM 713 C CA . HIS A 1 97 ? 13.802 3.087 -5.897 1.00 45.31 97 HIS A CA 1
ATOM 714 C C . HIS A 1 97 ? 12.386 3.671 -5.809 1.00 45.31 97 HIS A C 1
ATOM 716 O O . HIS A 1 97 ? 11.897 4.314 -6.738 1.00 45.31 97 HIS A O 1
ATOM 722 N N . VAL A 1 98 ? 11.726 3.456 -4.663 1.00 47.84 98 VAL A N 1
ATOM 723 C CA . VAL A 1 98 ? 10.535 4.219 -4.250 1.00 47.84 98 VAL A CA 1
ATOM 724 C C . VAL A 1 98 ? 11.006 5.653 -4.037 1.00 47.84 98 VAL A C 1
ATOM 726 O O . VAL A 1 98 ? 11.533 5.985 -2.978 1.00 47.84 98 VAL A O 1
ATOM 729 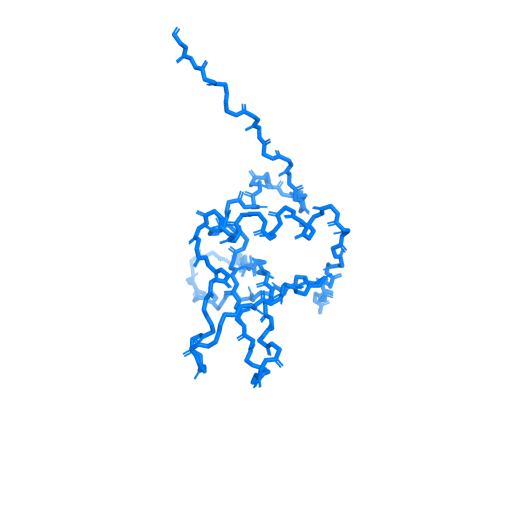N N . GLY A 1 99 ? 10.953 6.453 -5.096 1.00 47.84 99 GLY A N 1
ATOM 730 C CA . GLY A 1 99 ? 11.457 7.813 -5.067 1.00 47.84 99 GLY A CA 1
ATOM 731 C C . GLY A 1 99 ? 10.495 8.744 -4.339 1.00 47.84 99 GLY A C 1
ATOM 732 O O . GLY A 1 99 ? 9.281 8.681 -4.535 1.00 47.84 99 GLY A O 1
ATOM 733 N N . GLU A 1 100 ? 11.063 9.614 -3.512 1.00 43.03 100 GLU A N 1
ATOM 734 C CA . GLU A 1 100 ? 10.373 10.704 -2.830 1.00 43.03 100 GLU A CA 1
ATOM 735 C C . GLU A 1 100 ? 9.668 11.602 -3.859 1.00 43.03 100 GLU A C 1
ATOM 737 O O . GLU A 1 100 ? 10.260 12.035 -4.851 1.00 43.03 100 GLU A O 1
ATOM 742 N N . THR A 1 101 ? 8.371 11.838 -3.661 1.00 50.00 101 THR A N 1
ATOM 743 C CA . THR A 1 101 ? 7.577 12.778 -4.460 1.00 50.00 101 THR A CA 1
ATOM 744 C C . THR A 1 101 ? 8.188 14.179 -4.385 1.00 50.00 101 THR A C 1
ATOM 746 O O . THR A 1 101 ? 8.424 14.654 -3.274 1.00 50.00 101 THR A O 1
ATOM 749 N N . PRO A 1 102 ? 8.417 14.876 -5.514 1.00 44.16 102 PRO A N 1
ATOM 750 C CA . PRO A 1 102 ? 8.818 16.275 -5.474 1.00 44.16 102 PRO A CA 1
ATOM 751 C C . PRO A 1 102 ? 7.651 17.126 -4.960 1.00 44.16 102 PRO A C 1
ATOM 753 O O . PRO A 1 102 ? 6.514 16.981 -5.419 1.00 44.16 102 PRO A O 1
ATOM 756 N N . GLU A 1 103 ? 7.947 18.001 -3.999 1.00 50.16 103 GLU A N 1
ATOM 757 C CA . GLU A 1 103 ? 7.010 18.985 -3.464 1.00 50.16 103 GLU A CA 1
ATOM 758 C C . GLU A 1 103 ? 6.493 19.869 -4.606 1.00 50.16 103 GLU A C 1
ATOM 760 O O . GLU A 1 103 ? 7.257 20.504 -5.337 1.00 50.16 103 GLU A O 1
ATOM 765 N N . ARG A 1 104 ? 5.173 19.857 -4.805 1.00 47.12 104 ARG A N 1
ATOM 766 C CA . ARG A 1 104 ? 4.500 20.666 -5.818 1.00 47.12 104 ARG A CA 1
ATOM 767 C C . ARG A 1 104 ? 4.408 22.089 -5.269 1.00 47.12 104 ARG A C 1
ATOM 769 O O . ARG A 1 104 ? 3.577 22.350 -4.411 1.00 47.12 104 ARG A O 1
ATOM 776 N N . GLY A 1 105 ? 5.295 22.969 -5.730 1.00 45.03 105 GLY A N 1
ATOM 777 C CA . GLY A 1 105 ? 5.253 24.391 -5.404 1.00 45.03 105 GLY A CA 1
ATOM 778 C C . GLY A 1 105 ? 3.940 25.016 -5.870 1.00 45.03 105 GLY A C 1
ATOM 779 O O . GLY A 1 105 ? 3.593 24.930 -7.048 1.00 45.03 105 GLY A O 1
ATOM 780 N N . ASP A 1 106 ? 3.215 25.613 -4.929 1.00 49.22 106 ASP A N 1
ATOM 781 C CA . ASP A 1 106 ? 2.079 26.485 -5.196 1.00 49.22 106 ASP A CA 1
ATOM 782 C C . ASP A 1 106 ? 2.597 27.797 -5.811 1.00 49.22 106 ASP A C 1
ATOM 784 O O . ASP A 1 106 ? 3.089 28.681 -5.106 1.00 49.22 106 ASP A O 1
ATOM 788 N N . ASP A 1 107 ? 2.510 27.916 -7.138 1.00 46.41 107 ASP A N 1
ATOM 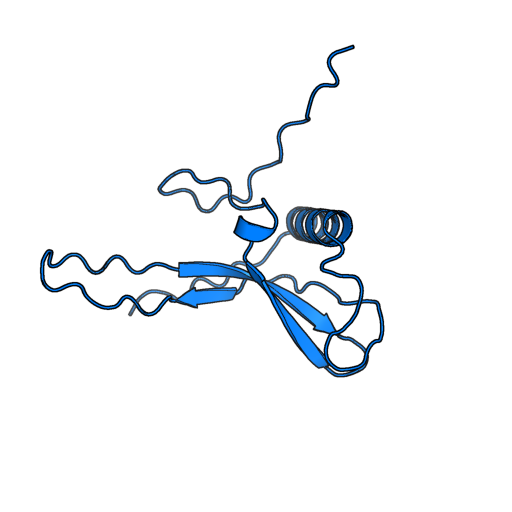789 C CA . ASP A 1 107 ? 2.621 29.201 -7.831 1.00 46.41 107 ASP A CA 1
ATOM 790 C C . ASP A 1 107 ? 1.407 30.064 -7.462 1.00 46.41 107 ASP A C 1
ATOM 792 O O . ASP A 1 107 ? 0.251 29.693 -7.697 1.00 46.41 107 ASP A O 1
ATOM 796 N N . LYS A 1 108 ? 1.698 31.208 -6.843 1.00 45.75 108 LYS A N 1
ATOM 797 C CA . LYS A 1 108 ? 0.743 32.211 -6.378 1.00 45.75 108 LYS A CA 1
ATOM 798 C C . LYS A 1 108 ? 0.771 33.439 -7.279 1.00 45.75 108 LYS A C 1
ATOM 800 O O . LYS A 1 108 ? 1.889 33.851 -7.656 1.00 45.75 108 LYS A O 1
#

Radius of gyration: 16.47 Å; chains: 1; bounding box: 35×51×44 Å

Sequence (108 aa):
MAAKREINLTKAQLEQIKQALDERSASGLCLRCGKAGMLPMNRLMSFELQTVASAISGAVREVTVPAAMLVCPNCGHLDFHALGMIGLLQMKPGEDHVGETPERGDDK

pLDDT: mean 73.18, std 18.89, range [31.56, 94.88]

Secondary structure (DSSP, 8-state):
------EEPPHHHHHHHHHHHHHTT-SS--TTT--S--EEEEEEEEEEP-----TT-S-----EEEEEEEE-TTT--EEEEETTTTT-----TT----PPPPP-----